Protein AF-A0A736MCS1-F1 (afdb_monomer_lite)

Sequence (81 aa):
MRRKMVNNRLKMVIAILIVFSLVYSIGFITPMNSDDYTYALRELSLSSVKMHYLGWSGRVVSDTISTSLLKFFSPHIYNAI

Structure (mmCIF, N/CA/C/O backbone):
data_AF-A0A736MCS1-F1
#
_entry.id   AF-A0A736MCS1-F1
#
loop_
_atom_site.group_PDB
_atom_site.id
_atom_site.type_symbol
_atom_site.label_atom_id
_atom_site.label_alt_id
_atom_site.label_comp_id
_atom_site.label_asym_id
_atom_site.label_entity_id
_atom_site.label_seq_id
_atom_site.pdbx_PDB_ins_code
_atom_site.Cartn_x
_atom_site.Cartn_y
_atom_site.Cartn_z
_atom_site.occupancy
_atom_site.B_iso_or_equiv
_atom_site.auth_seq_id
_atom_site.auth_comp_id
_atom_site.auth_asym_id
_atom_site.auth_atom_id
_atom_site.pdbx_PDB_model_num
ATOM 1 N N . MET A 1 1 ? -30.544 -8.745 25.918 1.00 64.88 1 MET A N 1
ATOM 2 C CA . MET A 1 1 ? -29.527 -9.446 25.091 1.00 64.88 1 MET A CA 1
ATOM 3 C C . MET A 1 1 ? -29.076 -8.652 23.853 1.00 64.88 1 MET A C 1
ATOM 5 O O . MET A 1 1 ? -27.884 -8.417 23.704 1.00 64.88 1 MET A O 1
ATOM 9 N N . ARG A 1 2 ? -29.996 -8.155 23.007 1.00 71.06 2 ARG A N 1
ATOM 10 C CA . ARG A 1 2 ? -29.697 -7.440 21.740 1.00 71.06 2 ARG A CA 1
ATOM 11 C C . ARG A 1 2 ? -28.785 -6.201 21.878 1.00 71.06 2 ARG A C 1
ATOM 13 O O . ARG A 1 2 ? -27.840 -6.056 21.113 1.00 71.06 2 ARG A O 1
ATOM 20 N N . ARG A 1 3 ? -28.997 -5.364 22.904 1.00 72.62 3 ARG A N 1
ATOM 21 C CA . ARG A 1 3 ? -28.197 -4.145 23.179 1.00 72.62 3 ARG A CA 1
ATOM 22 C C . ARG A 1 3 ? -26.717 -4.445 23.485 1.00 72.62 3 ARG A C 1
ATOM 24 O O . ARG A 1 3 ? -25.832 -3.740 23.020 1.00 72.62 3 ARG A O 1
ATOM 31 N N . LYS A 1 4 ? -26.443 -5.545 24.200 1.00 74.69 4 LYS A N 1
ATOM 32 C CA . LYS A 1 4 ? -25.077 -6.002 24.522 1.00 74.69 4 LYS A CA 1
ATOM 33 C C . LYS A 1 4 ? -24.321 -6.450 23.264 1.00 74.69 4 LYS A C 1
ATOM 35 O O . LYS A 1 4 ? -23.142 -6.150 23.126 1.00 74.69 4 LYS A O 1
ATOM 40 N N . MET A 1 5 ? -25.011 -7.096 22.319 1.00 72.56 5 MET A N 1
ATOM 41 C CA . MET A 1 5 ? -24.413 -7.494 21.038 1.00 72.56 5 MET A CA 1
ATOM 42 C C . MET A 1 5 ? -24.041 -6.291 20.165 1.00 72.56 5 MET A C 1
ATOM 44 O O . MET A 1 5 ? -22.971 -6.294 19.566 1.00 72.56 5 MET A O 1
ATOM 48 N N . VAL A 1 6 ? -24.884 -5.252 20.122 1.00 81.19 6 VAL A N 1
ATOM 49 C CA . VAL A 1 6 ? -24.579 -4.005 19.395 1.00 81.19 6 VAL A CA 1
ATOM 50 C C . VAL A 1 6 ? -23.344 -3.321 19.985 1.00 81.19 6 VAL A C 1
ATOM 52 O O . VAL A 1 6 ? -22.433 -2.972 19.240 1.00 81.19 6 VAL A O 1
ATOM 55 N N . ASN A 1 7 ? -23.247 -3.232 21.314 1.00 89.56 7 ASN A N 1
ATOM 56 C CA . ASN A 1 7 ? -22.070 -2.662 21.976 1.00 89.56 7 ASN A CA 1
ATOM 57 C C . ASN A 1 7 ? -20.790 -3.460 21.691 1.00 89.56 7 ASN A C 1
ATOM 59 O O . ASN A 1 7 ? -19.732 -2.868 21.510 1.00 89.56 7 ASN A O 1
ATOM 63 N N . ASN A 1 8 ? -20.868 -4.791 21.617 1.00 93.38 8 ASN A N 1
ATOM 64 C CA . ASN A 1 8 ? -19.710 -5.618 21.274 1.00 93.38 8 ASN A CA 1
ATOM 65 C C . ASN A 1 8 ? -19.273 -5.422 19.817 1.00 93.38 8 ASN A C 1
ATOM 67 O O . ASN A 1 8 ? -18.079 -5.320 19.557 1.00 93.38 8 ASN A O 1
ATOM 71 N N . ARG A 1 9 ? -20.222 -5.313 18.877 1.00 93.75 9 ARG A N 1
ATOM 72 C CA . ARG A 1 9 ? -19.915 -4.996 17.472 1.00 93.75 9 ARG A CA 1
ATOM 73 C C . ARG A 1 9 ? -19.261 -3.624 17.345 1.00 93.75 9 ARG A C 1
ATOM 75 O O . ARG A 1 9 ? -18.267 -3.501 16.644 1.00 93.75 9 ARG A O 1
ATOM 82 N N . LEU A 1 10 ? -19.765 -2.623 18.067 1.00 95.31 10 LEU A N 1
ATOM 83 C CA . LEU A 1 10 ? -19.169 -1.289 18.086 1.00 95.31 10 LEU A CA 1
ATOM 84 C C . LEU A 1 10 ? -17.738 -1.315 18.639 1.00 95.31 10 LEU A C 1
ATOM 86 O O . LEU A 1 10 ? -16.835 -0.775 18.011 1.00 95.31 10 LEU A O 1
ATOM 90 N N . LYS A 1 11 ? -17.510 -1.998 19.769 1.00 95.06 11 LYS A N 1
ATOM 91 C CA . LYS A 1 11 ? -16.162 -2.188 20.332 1.00 95.06 11 LYS A CA 1
ATOM 92 C C . LYS A 1 11 ? -15.218 -2.869 19.342 1.00 95.06 11 LYS A C 1
ATOM 94 O O . LYS A 1 11 ? -14.071 -2.458 19.234 1.00 95.06 11 LYS A O 1
ATOM 99 N N . MET A 1 12 ? -15.702 -3.875 18.615 1.00 96.94 12 MET A N 1
ATOM 100 C CA . MET A 1 12 ? -14.923 -4.571 17.591 1.00 96.94 12 MET A CA 1
ATOM 101 C C . MET A 1 12 ? -14.543 -3.637 16.438 1.00 96.94 12 MET A C 1
ATOM 103 O O . MET A 1 12 ? -13.381 -3.603 16.054 1.00 96.94 12 MET A O 1
ATOM 107 N N . VAL A 1 13 ? -15.487 -2.840 15.927 1.00 97.38 13 VAL A N 1
ATOM 108 C CA . VAL A 1 13 ? -15.209 -1.853 14.868 1.00 97.38 13 VAL A CA 1
ATOM 109 C C . VAL A 1 13 ? -14.180 -0.826 15.339 1.00 97.38 13 VAL A C 1
ATOM 111 O O . VAL A 1 13 ? -13.219 -0.562 14.626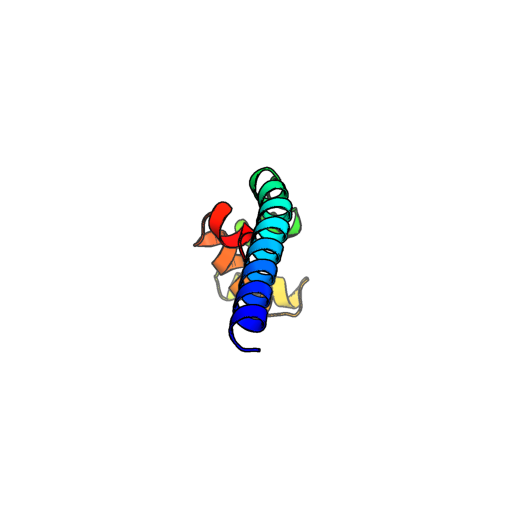 1.00 97.38 13 VAL A O 1
ATOM 114 N N . ILE A 1 14 ? -14.333 -0.295 16.555 1.00 97.69 14 ILE A N 1
ATOM 115 C CA . ILE A 1 14 ? -13.371 0.651 17.136 1.00 97.69 14 ILE A CA 1
ATOM 116 C C . ILE A 1 14 ? -11.986 0.006 17.262 1.00 97.69 14 ILE A C 1
ATOM 118 O O . ILE A 1 14 ? -10.996 0.621 16.883 1.00 97.69 14 ILE A O 1
ATOM 122 N N . ALA A 1 15 ? -11.905 -1.237 17.743 1.00 97.62 15 ALA A N 1
ATOM 123 C CA . ALA A 1 15 ? -10.637 -1.951 17.857 1.00 97.62 15 ALA A CA 1
ATOM 124 C C . ALA A 1 15 ? -9.959 -2.145 16.490 1.00 97.62 15 ALA A C 1
ATOM 126 O O . ALA A 1 15 ? -8.766 -1.883 16.369 1.00 97.62 15 ALA A O 1
ATOM 127 N N . ILE A 1 16 ? -10.717 -2.531 15.456 1.00 97.38 16 ILE A N 1
ATOM 128 C CA . ILE A 1 16 ? -10.204 -2.667 14.084 1.00 97.38 16 ILE A CA 1
ATOM 129 C C . ILE A 1 16 ? -9.679 -1.324 13.571 1.00 97.38 16 ILE A C 1
ATOM 131 O O . ILE A 1 16 ? -8.573 -1.275 13.046 1.00 97.38 16 ILE A O 1
ATOM 135 N N . LEU A 1 17 ? -10.427 -0.233 13.764 1.00 97.38 17 LEU A N 1
ATOM 136 C CA . LEU A 1 17 ? -10.006 1.103 13.334 1.00 97.38 17 LEU A CA 1
ATOM 137 C C . LEU A 1 17 ? -8.731 1.566 14.043 1.00 97.38 17 LEU A C 1
ATOM 139 O O . LEU A 1 17 ? -7.869 2.164 13.403 1.00 97.38 17 LEU A O 1
ATOM 143 N N . ILE A 1 18 ? -8.586 1.275 15.339 1.00 98.00 18 ILE A N 1
ATOM 144 C CA . ILE A 1 18 ? -7.375 1.604 16.101 1.00 98.00 18 ILE A CA 1
ATOM 145 C C . ILE A 1 18 ? -6.179 0.820 15.558 1.00 98.00 18 ILE A C 1
ATOM 147 O O . ILE A 1 18 ? -5.156 1.422 15.244 1.00 98.00 18 ILE A O 1
ATOM 151 N N . VAL A 1 19 ? -6.307 -0.502 15.407 1.00 96.94 19 VAL A N 1
ATOM 152 C CA . VAL A 1 19 ? -5.220 -1.351 14.892 1.00 96.94 19 VAL A CA 1
ATOM 153 C C . VAL A 1 19 ? -4.837 -0.938 13.473 1.00 96.94 19 VAL A C 1
ATOM 155 O O . VAL A 1 19 ? -3.656 -0.740 13.200 1.00 96.94 19 VAL A O 1
ATOM 158 N N . PHE A 1 20 ? -5.824 -0.735 12.598 1.00 96.12 20 PHE A N 1
ATOM 159 C CA . PHE A 1 20 ? -5.595 -0.254 11.239 1.00 96.12 20 PHE A CA 1
ATOM 160 C C . PHE A 1 20 ? -4.859 1.085 11.243 1.00 96.12 20 PHE A C 1
ATOM 162 O O . PHE A 1 20 ? -3.843 1.212 10.574 1.00 96.12 20 PHE A O 1
ATOM 169 N N . SER A 1 21 ? -5.312 2.060 12.037 1.00 95.81 21 SER A N 1
ATOM 170 C CA . SER A 1 21 ? -4.682 3.385 12.092 1.00 95.81 21 SER A CA 1
ATOM 171 C C . SER A 1 21 ? -3.232 3.308 12.562 1.00 95.81 21 SER A C 1
ATOM 173 O O . SER A 1 21 ? -2.379 3.988 12.000 1.00 95.81 21 SER A O 1
ATOM 175 N N . LEU A 1 22 ? -2.931 2.469 13.558 1.00 95.50 22 LEU A N 1
ATOM 176 C CA . LEU A 1 22 ? -1.567 2.284 14.058 1.00 95.50 22 LEU A CA 1
ATOM 177 C C . LEU A 1 22 ? -0.643 1.688 12.989 1.00 95.50 22 LEU A C 1
ATOM 179 O O . LEU A 1 22 ? 0.457 2.196 12.788 1.00 95.50 22 LEU A O 1
ATOM 183 N N . VAL A 1 23 ? -1.094 0.651 12.280 1.00 93.88 23 VAL A N 1
ATOM 184 C CA . VAL A 1 23 ? -0.305 -0.003 11.222 1.00 93.88 23 VAL A CA 1
ATOM 185 C C . VAL A 1 23 ? -0.170 0.902 9.996 1.00 93.88 23 VAL A C 1
ATOM 187 O O . VAL A 1 23 ? 0.936 1.120 9.503 1.00 93.88 23 VAL A O 1
ATOM 190 N N . TYR A 1 24 ? -1.276 1.492 9.541 1.00 93.50 24 TYR A N 1
ATOM 191 C CA . TYR A 1 24 ? -1.306 2.377 8.381 1.00 93.50 24 TYR A CA 1
ATOM 192 C C . TYR A 1 24 ? -0.439 3.619 8.586 1.00 93.50 24 TYR A C 1
ATOM 194 O O . TYR A 1 24 ? 0.247 4.038 7.662 1.00 93.50 24 TYR A O 1
ATOM 202 N N . SER A 1 25 ? -0.405 4.187 9.797 1.00 93.56 25 SER A N 1
ATOM 203 C CA . SER A 1 25 ? 0.438 5.356 10.089 1.00 93.56 25 SER A CA 1
ATOM 204 C C . SER A 1 25 ? 1.920 5.070 9.848 1.00 93.56 25 SER A C 1
ATOM 206 O O . SER A 1 25 ? 2.628 5.933 9.336 1.00 93.56 25 SER A O 1
ATOM 208 N N . ILE A 1 26 ? 2.380 3.854 10.167 1.00 91.12 26 ILE A N 1
ATOM 209 C CA . ILE A 1 26 ? 3.753 3.421 9.883 1.00 91.12 26 ILE A CA 1
ATOM 210 C C . ILE A 1 26 ? 3.952 3.331 8.367 1.00 91.12 26 ILE A C 1
ATOM 212 O O . ILE A 1 26 ? 4.879 3.941 7.839 1.00 91.12 26 ILE A O 1
ATOM 216 N N . GLY A 1 27 ? 3.056 2.642 7.653 1.00 89.06 27 GLY A N 1
ATOM 217 C CA . GLY A 1 27 ? 3.107 2.531 6.190 1.00 89.06 27 GLY A CA 1
ATOM 218 C C . GLY A 1 27 ? 3.053 3.881 5.465 1.00 89.06 27 GLY A C 1
ATOM 219 O O . GLY A 1 27 ? 3.714 4.068 4.452 1.00 89.06 27 GLY A O 1
ATOM 220 N N . PHE A 1 28 ? 2.327 4.857 6.010 1.00 89.56 28 PHE A N 1
ATOM 221 C CA . PHE A 1 28 ? 2.176 6.189 5.427 1.00 89.56 28 PHE A CA 1
ATOM 222 C C . PHE A 1 28 ? 3.482 6.992 5.408 1.00 89.56 28 PHE A C 1
ATOM 224 O O . PHE A 1 28 ? 3.728 7.729 4.456 1.00 89.56 28 PHE A O 1
ATOM 231 N N . ILE A 1 29 ? 4.310 6.861 6.449 1.00 90.69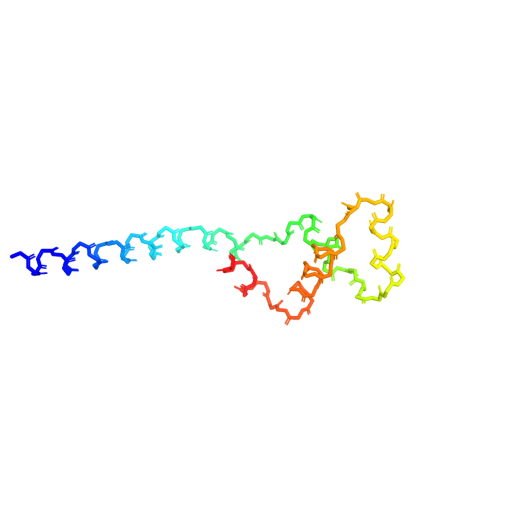 29 ILE A N 1
ATOM 232 C CA . ILE A 1 29 ? 5.598 7.567 6.552 1.00 90.69 29 ILE A CA 1
ATOM 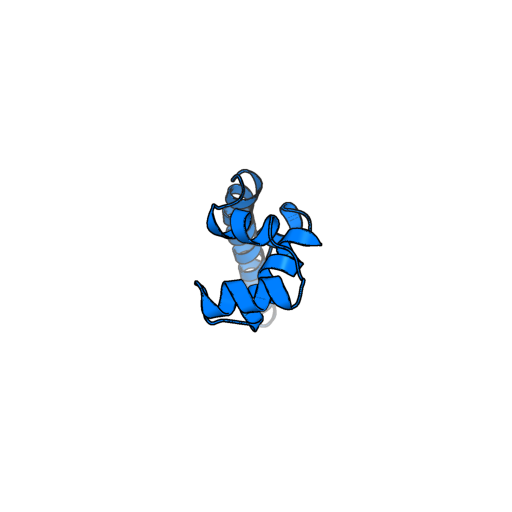233 C C . ILE A 1 29 ? 6.780 6.737 6.043 1.00 90.69 29 ILE A C 1
ATOM 235 O O . ILE A 1 29 ? 7.878 7.269 5.885 1.00 90.69 29 ILE A O 1
ATOM 239 N N . THR A 1 30 ? 6.578 5.437 5.823 1.00 88.75 30 THR A N 1
ATOM 240 C CA . THR A 1 30 ? 7.636 4.530 5.377 1.00 88.75 30 THR A CA 1
ATOM 241 C C . THR A 1 30 ? 7.875 4.724 3.877 1.00 88.75 30 THR A C 1
ATOM 243 O O . THR A 1 30 ? 6.928 4.648 3.091 1.00 88.75 30 THR A O 1
ATOM 246 N N . PRO A 1 31 ? 9.125 4.974 3.446 1.00 86.38 31 PRO A N 1
ATOM 247 C CA . PRO A 1 31 ? 9.482 4.958 2.033 1.00 86.38 31 PRO A CA 1
ATOM 248 C C . PRO A 1 31 ? 9.170 3.597 1.404 1.00 86.38 31 PRO A C 1
ATOM 250 O O . PRO A 1 31 ? 9.169 2.578 2.087 1.00 86.38 31 PRO A O 1
ATOM 253 N N . MET A 1 32 ? 8.935 3.568 0.093 1.00 86.81 32 MET A N 1
ATOM 254 C CA . MET A 1 32 ? 8.604 2.328 -0.612 1.00 86.81 32 MET A CA 1
ATOM 255 C C . MET A 1 32 ? 9.665 1.239 -0.378 1.00 86.81 32 MET A C 1
ATOM 257 O O . MET A 1 32 ? 10.865 1.503 -0.488 1.00 86.81 32 MET A O 1
ATOM 261 N N . ASN A 1 33 ? 9.216 0.018 -0.068 1.00 83.88 33 ASN A N 1
ATOM 262 C CA . ASN A 1 33 ? 10.105 -1.121 0.155 1.00 83.88 33 ASN A CA 1
ATOM 263 C C . ASN A 1 33 ? 10.895 -1.461 -1.117 1.00 83.88 33 ASN A C 1
ATOM 265 O O . ASN A 1 33 ? 10.450 -1.186 -2.231 1.00 83.88 33 ASN A O 1
ATOM 269 N N . SER A 1 34 ? 12.054 -2.108 -0.969 1.00 85.50 34 SER A N 1
ATOM 270 C CA . SER A 1 34 ? 12.928 -2.455 -2.103 1.00 85.50 34 SER A CA 1
ATOM 271 C C . SER A 1 34 ? 12.250 -3.344 -3.149 1.00 85.50 34 SER A C 1
ATOM 273 O O . SER A 1 34 ? 12.461 -3.169 -4.353 1.00 85.50 34 SER A O 1
ATOM 275 N N . ASP A 1 35 ? 11.421 -4.285 -2.697 1.00 82.50 35 ASP A N 1
ATOM 276 C CA . ASP A 1 35 ? 10.697 -5.194 -3.583 1.00 82.50 35 ASP A CA 1
ATOM 277 C C . ASP A 1 35 ? 9.653 -4.418 -4.388 1.00 82.50 35 ASP A C 1
ATOM 279 O O . 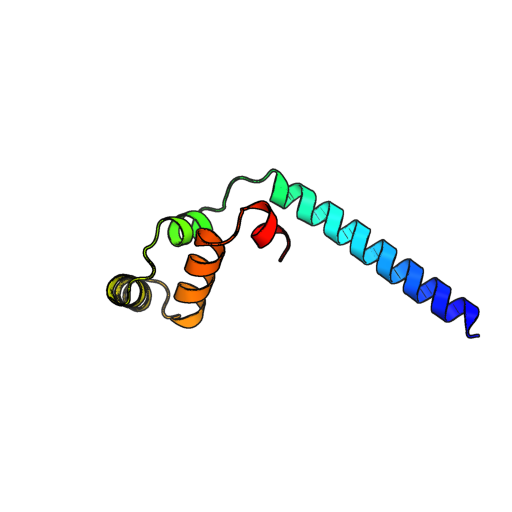ASP A 1 35 ? 9.658 -4.473 -5.619 1.00 82.50 35 ASP A O 1
ATOM 283 N N . ASP A 1 36 ? 8.841 -3.605 -3.707 1.00 86.75 36 ASP A N 1
ATOM 284 C CA . ASP A 1 36 ? 7.840 -2.732 -4.326 1.00 86.75 36 ASP A CA 1
ATOM 285 C C . ASP A 1 36 ? 8.492 -1.750 -5.305 1.00 86.75 36 ASP A C 1
ATOM 287 O O . ASP A 1 36 ? 8.019 -1.574 -6.423 1.00 86.75 36 ASP A O 1
ATOM 291 N N . TYR A 1 37 ? 9.647 -1.182 -4.958 1.00 87.88 37 TYR A N 1
ATOM 292 C CA . TYR A 1 37 ? 10.396 -0.295 -5.846 1.00 87.88 37 TYR A CA 1
ATOM 293 C C . TYR A 1 37 ? 10.762 -0.960 -7.171 1.00 87.88 37 TYR A C 1
ATOM 295 O O . TYR A 1 37 ? 10.610 -0.364 -8.241 1.00 87.88 37 TYR A O 1
ATOM 303 N N . THR A 1 38 ? 11.160 -2.229 -7.125 1.00 87.38 38 THR A N 1
ATOM 304 C CA . THR A 1 38 ? 11.476 -2.987 -8.336 1.00 87.38 38 THR A CA 1
ATOM 305 C C . THR A 1 38 ? 10.236 -3.232 -9.198 1.00 87.38 38 THR A C 1
ATOM 307 O O . THR A 1 38 ? 10.311 -3.136 -10.425 1.00 87.38 38 THR A O 1
ATOM 310 N N . TYR A 1 39 ? 9.081 -3.511 -8.584 1.00 88.69 39 TYR A N 1
ATOM 311 C CA . TYR A 1 39 ? 7.820 -3.665 -9.316 1.00 88.69 39 TYR A CA 1
ATOM 312 C C . TYR A 1 39 ? 7.267 -2.334 -9.835 1.00 88.69 39 TYR A C 1
ATOM 314 O O . TYR A 1 39 ? 6.677 -2.335 -10.914 1.00 88.69 39 TYR A O 1
ATOM 322 N N . ALA A 1 40 ? 7.479 -1.220 -9.132 1.00 89.06 40 ALA A N 1
ATOM 323 C CA . ALA A 1 40 ? 7.025 0.114 -9.524 1.00 89.06 40 ALA A CA 1
ATOM 324 C C . ALA A 1 40 ? 7.760 0.649 -10.764 1.00 89.06 40 ALA A C 1
ATOM 326 O O . ALA A 1 40 ? 7.154 1.285 -11.625 1.00 89.06 40 ALA A O 1
ATOM 327 N N . LEU A 1 41 ? 9.060 0.359 -10.886 1.00 88.75 41 LEU A N 1
ATOM 328 C CA . LEU A 1 41 ? 9.861 0.736 -12.056 1.00 88.75 41 LEU A CA 1
ATOM 329 C C . LEU A 1 41 ? 9.621 -0.156 -13.279 1.00 88.75 41 LEU A C 1
ATOM 331 O O . LEU A 1 41 ? 10.058 0.170 -14.384 1.00 88.75 41 LEU A O 1
ATOM 335 N N . ARG A 1 42 ? 8.959 -1.300 -13.100 1.00 88.50 42 ARG A N 1
ATOM 336 C CA . ARG A 1 42 ? 8.790 -2.285 -14.163 1.00 88.50 42 ARG A CA 1
ATOM 337 C C . ARG A 1 42 ? 7.711 -1.871 -15.166 1.00 88.50 42 ARG A C 1
ATOM 339 O O . ARG A 1 42 ? 6.696 -1.247 -14.854 1.00 88.50 42 ARG A O 1
ATOM 346 N N . GLU A 1 43 ? 7.914 -2.273 -16.414 1.00 88.06 43 GLU A N 1
ATOM 347 C CA . GLU A 1 43 ? 6.897 -2.163 -17.454 1.00 88.06 43 GLU A CA 1
ATOM 348 C C . GLU A 1 43 ? 5.876 -3.304 -17.387 1.00 88.06 43 GLU A C 1
ATOM 350 O O . GLU A 1 43 ? 6.223 -4.458 -17.160 1.00 88.06 43 GLU A O 1
ATOM 355 N N . LEU A 1 44 ? 4.614 -3.003 -17.699 1.00 87.75 44 LEU A N 1
ATOM 356 C CA . LEU A 1 44 ? 3.542 -4.003 -17.822 1.00 87.75 44 LEU A CA 1
ATOM 357 C C . LEU A 1 44 ? 3.522 -4.695 -19.196 1.00 87.75 44 LEU A C 1
ATOM 359 O O . LEU A 1 44 ? 2.499 -5.230 -19.617 1.00 87.75 44 LEU A O 1
ATOM 363 N N . SER A 1 45 ? 4.633 -4.664 -19.932 1.00 90.50 45 SER A N 1
ATOM 364 C CA . SER A 1 45 ? 4.735 -5.329 -21.227 1.00 90.50 45 SER A CA 1
ATOM 365 C C . SER A 1 45 ? 4.857 -6.848 -21.052 1.00 90.50 45 SER A C 1
ATOM 367 O O . SER A 1 45 ? 5.497 -7.346 -20.124 1.00 90.50 45 SER A O 1
ATOM 369 N N . LEU A 1 46 ? 4.261 -7.605 -21.979 1.00 86.44 46 LEU A N 1
ATOM 370 C CA . LEU A 1 46 ? 4.294 -9.076 -21.998 1.00 86.44 46 LEU A CA 1
ATOM 371 C C . LEU A 1 46 ? 5.726 -9.634 -21.964 1.00 86.44 46 LEU A C 1
ATOM 373 O O . LEU A 1 46 ? 5.986 -10.652 -21.324 1.00 86.44 46 LEU A O 1
ATOM 377 N N . SER A 1 47 ? 6.662 -8.955 -22.630 1.00 90.44 47 SER A N 1
ATOM 378 C CA . SER A 1 47 ? 8.086 -9.291 -22.611 1.00 90.44 47 SER A CA 1
ATOM 379 C C . SER A 1 47 ? 8.702 -9.099 -21.224 1.00 90.44 47 SER A C 1
ATOM 381 O O . SER A 1 47 ? 9.394 -9.998 -20.751 1.00 90.44 47 SER A O 1
ATOM 383 N N . SER A 1 48 ? 8.420 -7.980 -20.549 1.00 87.50 48 SER A N 1
ATOM 384 C CA . SER A 1 48 ? 8.941 -7.687 -19.208 1.00 87.50 48 SER A CA 1
ATOM 385 C C . SER A 1 48 ? 8.412 -8.667 -18.159 1.00 87.50 48 SER A C 1
ATOM 387 O O . SER A 1 48 ? 9.191 -9.237 -17.392 1.00 87.50 48 SER A O 1
ATOM 389 N N . VAL A 1 49 ? 7.106 -8.959 -18.193 1.00 88.88 49 VAL A N 1
ATOM 390 C CA . VAL A 1 4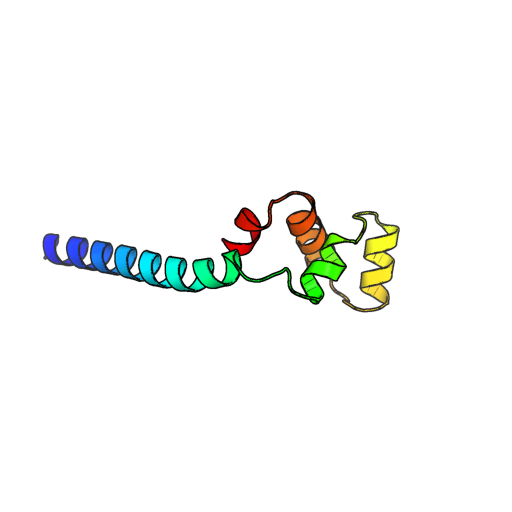9 ? 6.483 -9.958 -17.310 1.00 88.88 49 VAL A CA 1
ATOM 391 C C . VAL A 1 49 ? 7.078 -11.346 -17.554 1.00 88.88 49 VAL A C 1
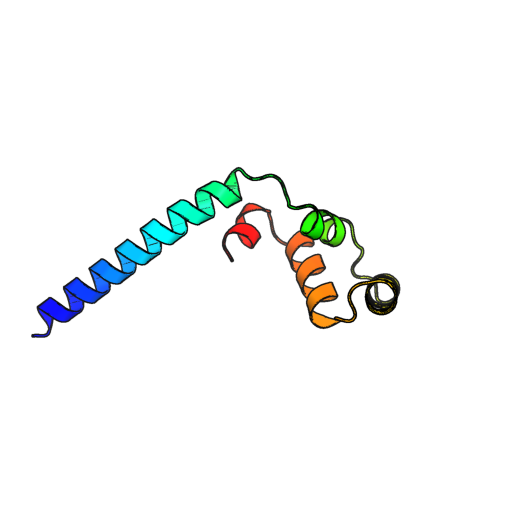ATOM 393 O O . VAL A 1 49 ? 7.451 -12.025 -16.602 1.00 88.88 49 VAL A O 1
ATOM 396 N N . LYS A 1 50 ? 7.247 -11.762 -18.818 1.00 89.88 50 LYS A N 1
ATOM 397 C CA . LYS A 1 50 ? 7.865 -13.055 -19.152 1.00 89.88 50 LYS A CA 1
ATOM 398 C C . LYS A 1 50 ? 9.313 -13.148 -18.660 1.00 89.88 50 LYS A C 1
ATOM 400 O O . LYS A 1 50 ? 9.700 -14.179 -18.117 1.00 89.88 50 LYS A O 1
ATOM 405 N N . MET A 1 51 ? 10.105 -12.092 -18.846 1.00 90.75 51 MET A N 1
ATOM 406 C CA . MET A 1 51 ? 11.501 -12.052 -18.399 1.00 90.75 51 MET A CA 1
ATOM 407 C C . MET A 1 51 ? 11.609 -12.142 -16.876 1.00 90.75 51 MET A C 1
ATOM 409 O O . MET A 1 51 ? 12.426 -12.906 -16.370 1.00 90.75 51 MET A O 1
ATOM 413 N N . HIS A 1 52 ? 10.764 -11.419 -16.139 1.00 90.38 52 HIS A N 1
ATOM 414 C CA . HIS A 1 52 ? 10.764 -11.471 -14.675 1.00 90.38 52 HIS A CA 1
ATOM 415 C C . HIS A 1 52 ? 10.230 -12.801 -14.127 1.00 90.38 52 HIS A C 1
ATOM 417 O O . HIS A 1 52 ? 10.795 -13.347 -13.178 1.00 90.38 52 HIS A O 1
ATOM 423 N N . TYR A 1 53 ? 9.210 -13.372 -14.770 1.00 89.12 53 TYR A N 1
ATOM 424 C CA . TYR A 1 53 ? 8.700 -14.699 -14.438 1.00 89.12 53 TYR A CA 1
ATOM 425 C C . TYR A 1 53 ? 9.795 -15.765 -14.558 1.00 89.12 53 TYR A C 1
ATOM 427 O O . TYR A 1 53 ? 9.995 -16.545 -13.631 1.00 89.12 53 TYR A O 1
ATOM 435 N N . LEU A 1 54 ? 10.513 -15.786 -15.685 1.00 92.75 54 LEU A N 1
ATOM 436 C CA . LEU A 1 54 ? 11.551 -16.786 -15.951 1.00 92.75 54 LEU A CA 1
ATOM 437 C C . LEU A 1 54 ? 12.845 -16.534 -15.167 1.00 92.75 54 LEU A C 1
ATOM 439 O O . LEU A 1 54 ? 13.560 -17.485 -14.868 1.00 92.75 54 LEU A O 1
ATOM 443 N N . GLY A 1 55 ? 13.166 -15.273 -14.869 1.00 88.94 55 GLY A N 1
ATOM 444 C CA . GLY A 1 55 ? 14.437 -14.887 -14.255 1.00 88.94 55 GLY A CA 1
ATOM 445 C C . GLY A 1 55 ? 14.423 -14.797 -12.731 1.00 88.94 55 GLY A C 1
ATOM 446 O O . GLY A 1 55 ? 15.487 -14.867 -12.124 1.00 88.94 55 GLY A O 1
ATOM 447 N N . TRP A 1 56 ? 13.256 -14.619 -12.103 1.00 83.62 56 TRP A N 1
ATOM 448 C CA . TRP A 1 56 ? 13.186 -14.386 -10.658 1.00 83.62 56 TRP A CA 1
ATOM 449 C C . TRP A 1 56 ? 11.932 -14.967 -10.006 1.00 83.62 56 TRP A C 1
ATOM 451 O O . TRP A 1 56 ? 12.037 -15.798 -9.108 1.00 83.62 56 TRP A O 1
ATOM 461 N N . SER A 1 57 ? 10.747 -14.503 -10.404 1.00 85.12 57 SER A N 1
ATOM 462 C CA . SER A 1 57 ? 9.543 -14.639 -9.575 1.00 85.12 57 SER A CA 1
ATOM 463 C C . SER A 1 57 ? 8.826 -15.981 -9.725 1.00 85.12 57 SER A C 1
ATOM 465 O O . SER A 1 57 ? 8.290 -16.495 -8.741 1.00 85.12 57 SER A O 1
ATOM 467 N N . GLY A 1 58 ? 8.756 -16.521 -10.946 1.00 88.25 58 GLY A N 1
ATOM 468 C CA . GLY A 1 58 ? 7.931 -17.688 -11.263 1.00 88.25 58 GLY A CA 1
ATOM 469 C C . GLY A 1 58 ? 6.422 -17.489 -11.044 1.00 88.25 58 GLY A C 1
ATOM 470 O O . GLY A 1 58 ? 5.696 -18.478 -10.957 1.00 88.25 58 GLY A O 1
ATOM 471 N N . ARG A 1 59 ? 5.913 -16.246 -10.929 1.00 87.81 59 ARG A N 1
ATOM 472 C CA . ARG A 1 59 ? 4.504 -15.948 -10.592 1.00 87.81 59 ARG A CA 1
ATOM 473 C C . ARG A 1 59 ? 3.880 -14.856 -11.470 1.00 87.81 59 ARG A C 1
ATOM 475 O O . ARG A 1 59 ? 3.837 -13.691 -11.093 1.00 87.81 59 ARG A O 1
ATOM 482 N N . VAL A 1 60 ? 3.240 -15.254 -12.573 1.00 86.19 60 VAL A N 1
ATOM 483 C CA . VAL A 1 60 ? 2.611 -14.319 -13.536 1.00 86.19 60 VAL A CA 1
ATOM 484 C C . VAL A 1 60 ? 1.594 -13.380 -12.877 1.00 86.19 60 VAL A C 1
ATOM 486 O O . VAL A 1 60 ? 1.616 -12.172 -13.101 1.00 86.19 60 VAL A O 1
ATOM 489 N N . VAL A 1 61 ? 0.696 -13.921 -12.049 1.00 85.81 61 VAL A N 1
ATOM 490 C CA . VAL A 1 61 ? -0.396 -13.139 -11.444 1.00 85.81 61 VAL A CA 1
ATOM 491 C C . VAL A 1 61 ? 0.153 -12.072 -10.497 1.00 85.81 61 VAL A C 1
ATOM 493 O O . VAL A 1 61 ? -0.228 -10.910 -10.604 1.00 85.81 61 VAL A O 1
ATOM 496 N N . SER A 1 62 ? 1.088 -12.450 -9.621 1.00 83.00 62 SER A N 1
ATOM 497 C CA . SER A 1 62 ? 1.719 -11.511 -8.689 1.00 83.00 62 SER A CA 1
ATOM 498 C C . SER A 1 62 ? 2.487 -10.430 -9.442 1.00 83.00 62 SER A C 1
ATOM 500 O O . SER A 1 62 ? 2.349 -9.259 -9.120 1.00 83.00 62 SER A O 1
ATOM 502 N N . ASP A 1 63 ? 3.234 -10.804 -10.481 1.00 84.31 63 ASP A N 1
ATOM 503 C CA . ASP A 1 63 ? 4.060 -9.862 -11.236 1.00 84.31 63 ASP A CA 1
ATOM 504 C C . ASP A 1 63 ? 3.223 -8.789 -11.928 1.00 84.31 63 ASP A C 1
ATOM 506 O O . ASP A 1 63 ? 3.581 -7.612 -11.946 1.00 84.31 63 ASP A O 1
ATOM 510 N N . THR A 1 64 ? 2.074 -9.195 -12.466 1.00 87.69 64 THR A N 1
ATOM 511 C CA . THR A 1 64 ? 1.185 -8.289 -13.191 1.00 87.69 64 THR A CA 1
ATOM 512 C C . THR A 1 64 ? 0.394 -7.408 -12.226 1.00 87.69 64 THR A C 1
ATOM 514 O O . THR A 1 64 ? 0.281 -6.203 -12.452 1.00 87.69 64 THR A O 1
ATOM 517 N N . ILE A 1 65 ? -0.135 -7.982 -11.138 1.00 88.81 65 ILE A N 1
ATOM 518 C CA . ILE A 1 65 ? -0.948 -7.243 -10.162 1.00 88.81 65 ILE A CA 1
ATOM 519 C C . ILE A 1 65 ? -0.082 -6.277 -9.357 1.00 88.81 65 ILE A C 1
ATOM 521 O O . ILE A 1 65 ? -0.455 -5.114 -9.264 1.00 88.81 65 ILE A O 1
ATOM 525 N N . SER A 1 66 ? 1.075 -6.699 -8.836 1.00 88.69 66 SER A N 1
ATOM 526 C CA . SER A 1 66 ? 1.956 -5.831 -8.041 1.00 88.69 66 SER A CA 1
ATOM 527 C C . SER A 1 66 ? 2.446 -4.632 -8.853 1.00 88.69 66 SER A C 1
ATOM 529 O O . SER A 1 66 ? 2.296 -3.496 -8.411 1.00 88.69 66 SER A O 1
ATOM 531 N N . THR A 1 67 ? 2.942 -4.848 -10.079 1.00 89.56 67 THR A N 1
ATOM 532 C CA . THR A 1 67 ? 3.340 -3.732 -10.953 1.00 89.56 67 THR A CA 1
ATOM 533 C C . THR A 1 67 ? 2.145 -2.847 -11.319 1.00 89.56 67 THR A C 1
ATOM 535 O O . THR A 1 67 ? 2.285 -1.628 -11.341 1.00 89.56 67 THR A O 1
ATOM 538 N N . SER A 1 68 ? 0.956 -3.409 -11.564 1.00 90.44 68 SER A N 1
ATOM 539 C CA . SER A 1 68 ? -0.238 -2.599 -11.860 1.00 90.44 68 SER A CA 1
ATOM 540 C C . SER A 1 68 ? -0.668 -1.753 -10.663 1.00 90.44 68 SER A C 1
ATOM 542 O O . SER A 1 68 ? -0.947 -0.566 -10.817 1.00 90.44 68 SER A O 1
ATOM 544 N N . LEU A 1 69 ? -0.685 -2.344 -9.468 1.00 90.62 69 LEU A N 1
ATOM 545 C CA . LEU A 1 69 ? -1.071 -1.679 -8.230 1.00 90.62 69 LEU A CA 1
ATOM 546 C C . LEU A 1 69 ? -0.163 -0.471 -7.966 1.00 90.62 69 LEU A C 1
ATOM 548 O O . LEU A 1 69 ? -0.640 0.641 -7.772 1.00 90.62 69 LEU A O 1
ATOM 552 N N . LEU A 1 70 ? 1.150 -0.677 -8.053 1.00 90.25 70 LEU A N 1
ATOM 553 C CA . LEU A 1 70 ? 2.145 0.354 -7.763 1.00 90.25 70 LEU A CA 1
ATOM 554 C C . LEU A 1 70 ? 2.228 1.437 -8.847 1.00 90.25 70 LEU A C 1
ATOM 556 O O . LEU A 1 70 ? 2.647 2.557 -8.567 1.00 90.25 70 LEU A O 1
ATOM 560 N N . LYS A 1 71 ? 1.836 1.122 -10.087 1.00 89.38 71 LYS A N 1
ATOM 561 C CA . LYS A 1 71 ? 1.892 2.065 -11.212 1.00 89.38 71 LYS A CA 1
ATOM 562 C C . LYS A 1 71 ? 0.643 2.932 -11.339 1.00 89.38 71 LYS A C 1
ATOM 564 O O . LYS A 1 71 ? 0.745 4.076 -11.775 1.00 89.38 71 LYS A O 1
ATOM 569 N N . PHE A 1 72 ? -0.526 2.389 -11.002 1.00 89.81 72 PHE A N 1
ATOM 570 C CA . PHE A 1 72 ? -1.805 3.079 -11.194 1.00 89.81 72 PHE A CA 1
ATOM 571 C C . PHE A 1 72 ? -2.400 3.662 -9.912 1.00 89.81 72 PHE A C 1
ATOM 573 O O . PHE A 1 72 ? -3.260 4.537 -10.001 1.00 89.81 72 PHE A O 1
ATOM 580 N N . PHE A 1 73 ? -1.958 3.218 -8.733 1.00 90.31 73 PHE A N 1
ATOM 581 C CA . PHE A 1 73 ? -2.459 3.717 -7.456 1.00 90.31 73 PHE A CA 1
ATOM 582 C C . PHE A 1 73 ? -1.387 4.501 -6.708 1.00 90.31 73 PHE A C 1
ATOM 584 O O . PHE A 1 73 ? -0.195 4.216 -6.799 1.00 90.31 73 PHE A O 1
ATOM 591 N N . SER A 1 74 ? -1.820 5.515 -5.958 1.00 87.62 74 SER A N 1
ATOM 592 C CA . SER A 1 74 ? -0.897 6.297 -5.141 1.00 87.62 74 SER A CA 1
ATOM 593 C C . SER A 1 74 ? -0.368 5.466 -3.963 1.00 87.62 74 SER A C 1
ATOM 595 O O . SER A 1 74 ? -1.064 4.555 -3.500 1.00 87.62 74 SER A O 1
ATOM 597 N N . PRO A 1 75 ? 0.802 5.831 -3.405 1.00 84.94 75 PRO A N 1
ATOM 598 C CA . PRO A 1 75 ? 1.350 5.208 -2.199 1.00 84.94 75 PRO A CA 1
ATOM 599 C C . PRO A 1 75 ? 0.373 5.088 -1.042 1.00 84.94 75 PRO A C 1
ATOM 601 O O . PRO A 1 75 ? 0.323 4.077 -0.351 1.00 84.94 75 PRO A O 1
ATOM 604 N N . HIS A 1 76 ? -0.478 6.092 -0.877 1.00 86.69 76 HIS A N 1
ATOM 605 C CA . HIS A 1 76 ? -1.471 6.113 0.186 1.00 86.69 76 HIS A CA 1
ATOM 606 C C . HIS A 1 76 ? -2.583 5.078 -0.016 1.00 86.69 76 HIS A C 1
ATOM 608 O O . HIS A 1 76 ? -3.148 4.598 0.959 1.00 86.69 76 HIS A O 1
ATOM 614 N N . ILE A 1 77 ? -2.898 4.725 -1.266 1.00 85.75 77 ILE A N 1
ATOM 615 C CA . ILE A 1 77 ? -3.942 3.743 -1.563 1.00 85.75 77 ILE A CA 1
ATOM 616 C C . ILE A 1 77 ? -3.408 2.330 -1.360 1.00 85.75 77 ILE A C 1
ATOM 618 O O . ILE A 1 77 ? -4.050 1.552 -0.664 1.00 85.75 77 ILE A O 1
ATOM 622 N N . TYR A 1 78 ? -2.249 1.987 -1.925 1.00 85.62 78 TYR A N 1
ATOM 623 C CA . TYR A 1 78 ? -1.758 0.615 -1.795 1.00 85.62 78 TYR A CA 1
ATOM 624 C C . TYR A 1 78 ? -1.243 0.290 -0.387 1.00 85.62 78 TYR A C 1
ATOM 626 O O . TYR A 1 78 ? -1.339 -0.857 0.020 1.00 85.62 78 TYR A O 1
ATOM 634 N N . ASN A 1 79 ? -0.783 1.276 0.395 1.00 86.00 79 ASN A N 1
ATOM 635 C CA . ASN A 1 79 ? -0.424 1.062 1.805 1.00 86.00 79 ASN A CA 1
ATOM 636 C C . ASN A 1 79 ? -1.647 0.856 2.721 1.00 86.00 79 ASN A C 1
ATOM 638 O O . ASN A 1 79 ? -1.485 0.488 3.883 1.00 86.00 79 ASN A O 1
ATOM 642 N N . ALA A 1 80 ? -2.860 1.140 2.233 1.00 85.44 80 ALA A N 1
ATOM 643 C CA . ALA A 1 80 ? -4.110 0.949 2.970 1.00 85.44 80 ALA A CA 1
ATOM 644 C C . ALA A 1 80 ? -4.761 -0.428 2.731 1.00 85.44 80 ALA A C 1
ATOM 646 O O . ALA A 1 80 ? -5.784 -0.715 3.358 1.00 85.44 80 ALA A O 1
ATOM 647 N N . ILE A 1 81 ? -4.212 -1.234 1.814 1.00 78.62 81 ILE A N 1
ATOM 648 C CA . ILE A 1 81 ? -4.733 -2.539 1.372 1.00 78.62 81 ILE A CA 1
ATOM 649 C C . ILE A 1 81 ? -3.855 -3.648 1.948 1.00 78.62 81 ILE A C 1
ATOM 651 O O . ILE A 1 81 ? -4.439 -4.634 2.452 1.00 78.62 81 ILE A O 1
#

Radius of gyration: 18.68 Å; chains: 1; bounding box: 44×25×48 Å

InterPro domains:
  IPR045691 STM0557-like [PF19528] (5-78)

pLDDT: mean 88.45, std 6.11, range [64.88, 98.0]

Foldseek 3Di:
DVVVVVVVVVVVVVVVVVVLCVQLVCLVPDDDDPVLVVLCPFDLDPVRLVCCCVPPDVDSVCSNCSSCCNPPDDSSVVSSD

Secondary structure (DSSP, 8-state):
-HHHHHHHHHHHHHHHHHHHHHHHHHHHHSPPPHHHHHHHSS---HHHHHHHIIIII--HHHHHHHHHHHHHS-HHHHTT-

Organism: NCBI:txid611